Protein AF-A0A373PC89-F1 (afdb_monomer_lite)

pLDDT: mean 89.57, std 7.2, range [55.19, 96.38]

Structure (mmCIF, N/CA/C/O backbone):
data_AF-A0A373PC89-F1
#
_entry.id   AF-A0A373PC89-F1
#
loop_
_atom_site.group_PDB
_atom_site.id
_atom_site.type_symbol
_atom_site.label_atom_id
_atom_site.label_alt_id
_atom_site.label_comp_id
_atom_site.label_asym_id
_atom_site.label_entity_id
_atom_site.label_seq_id
_atom_site.pdbx_PDB_ins_code
_atom_site.Cartn_x
_atom_site.Cartn_y
_atom_site.Cartn_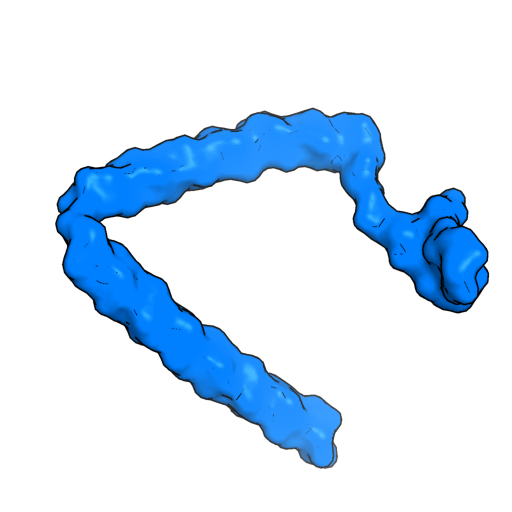z
_atom_site.occupancy
_atom_site.B_iso_or_equiv
_atom_site.auth_seq_id
_atom_site.auth_comp_id
_atom_site.auth_asym_id
_atom_site.auth_atom_id
_atom_site.pdbx_PDB_model_num
ATOM 1 N N . MET A 1 1 ? 21.200 -0.907 -16.991 1.00 67.50 1 MET A N 1
ATOM 2 C CA . MET A 1 1 ? 20.740 -1.012 -15.593 1.00 67.50 1 MET A CA 1
ATOM 3 C C . MET A 1 1 ? 21.316 0.191 -14.881 1.00 67.50 1 MET A C 1
ATOM 5 O O . MET A 1 1 ? 22.533 0.342 -14.904 1.00 67.50 1 MET A O 1
ATOM 9 N N . GLU A 1 2 ? 20.464 1.095 -14.405 1.00 80.56 2 GLU A N 1
ATOM 10 C CA . GLU A 1 2 ? 20.935 2.276 -13.682 1.00 80.56 2 GLU A CA 1
ATOM 11 C C . GLU A 1 2 ? 21.552 1.830 -12.354 1.00 80.56 2 GLU A C 1
ATOM 13 O O . GLU A 1 2 ? 21.040 0.938 -11.675 1.00 80.56 2 GLU A O 1
ATOM 18 N N . VAL A 1 3 ? 22.707 2.397 -12.031 1.00 84.19 3 VAL A N 1
ATOM 19 C CA . VAL A 1 3 ? 23.442 2.123 -10.795 1.00 84.19 3 VAL A CA 1
ATOM 20 C C . VAL A 1 3 ? 23.480 3.397 -9.976 1.00 84.19 3 VAL A C 1
ATOM 22 O O . VAL A 1 3 ? 23.484 4.491 -10.545 1.00 84.19 3 VAL A O 1
ATOM 25 N N . ASN A 1 4 ? 23.517 3.272 -8.652 1.00 82.06 4 ASN A N 1
ATOM 26 C CA . ASN A 1 4 ? 23.637 4.446 -7.801 1.00 82.06 4 ASN A CA 1
ATOM 27 C C . ASN A 1 4 ? 24.981 5.155 -8.094 1.00 82.06 4 ASN A C 1
ATOM 29 O O . ASN A 1 4 ? 26.038 4.520 -7.993 1.00 82.06 4 ASN A O 1
ATOM 33 N N . PRO A 1 5 ? 24.983 6.456 -8.442 1.00 84.50 5 PRO A N 1
ATOM 34 C CA . PRO A 1 5 ? 26.216 7.200 -8.690 1.00 84.50 5 PRO A CA 1
ATOM 35 C C . PRO A 1 5 ? 27.146 7.270 -7.465 1.00 84.50 5 PRO A C 1
ATOM 37 O O . PRO A 1 5 ? 28.359 7.365 -7.645 1.00 84.50 5 PRO A O 1
ATOM 40 N N . ALA A 1 6 ? 26.611 7.170 -6.242 1.00 88.25 6 ALA A N 1
ATOM 41 C CA . ALA A 1 6 ? 27.385 7.138 -4.998 1.00 88.25 6 ALA A CA 1
ATOM 42 C C . ALA A 1 6 ? 27.899 5.732 -4.630 1.00 88.25 6 ALA A C 1
ATOM 44 O O . ALA A 1 6 ? 28.929 5.605 -3.970 1.00 88.25 6 ALA A O 1
ATOM 45 N N . ASN A 1 7 ? 27.220 4.669 -5.077 1.00 88.56 7 ASN A N 1
ATOM 46 C CA . ASN A 1 7 ? 27.599 3.287 -4.789 1.00 88.56 7 ASN A CA 1
ATOM 47 C C . ASN A 1 7 ? 27.301 2.363 -5.978 1.00 88.56 7 ASN A C 1
ATOM 49 O O . ASN A 1 7 ? 26.191 1.868 -6.150 1.00 88.56 7 ASN A O 1
ATOM 53 N N . ARG A 1 8 ? 28.328 2.041 -6.771 1.00 83.50 8 ARG A N 1
ATOM 54 C CA . ARG A 1 8 ? 28.189 1.219 -7.990 1.00 83.50 8 ARG A CA 1
ATOM 55 C C . ARG A 1 8 ? 27.731 -0.228 -7.743 1.00 83.50 8 ARG A C 1
ATOM 57 O O . ARG A 1 8 ? 27.447 -0.932 -8.711 1.00 83.50 8 ARG A O 1
ATOM 64 N N . ARG A 1 9 ? 27.696 -0.696 -6.486 1.00 88.94 9 ARG A N 1
ATOM 65 C CA . ARG A 1 9 ? 27.126 -2.005 -6.116 1.00 88.94 9 ARG A CA 1
ATOM 66 C C . ARG A 1 9 ? 25.604 -1.972 -5.987 1.00 88.94 9 ARG A C 1
ATOM 68 O O . ARG A 1 9 ? 24.973 -3.015 -6.135 1.00 88.94 9 ARG A O 1
ATOM 75 N N . GLU A 1 10 ? 25.023 -0.804 -5.740 1.00 88.94 10 GLU A N 1
ATOM 76 C CA . GLU A 1 10 ? 23.578 -0.627 -5.659 1.00 88.94 10 GLU A CA 1
ATOM 77 C C . GLU A 1 10 ? 22.986 -0.446 -7.056 1.00 88.94 10 GLU A C 1
ATOM 79 O O . GLU A 1 10 ? 23.486 0.320 -7.888 1.00 88.94 10 GLU A O 1
ATOM 84 N N . LYS A 1 11 ? 21.898 -1.169 -7.310 1.00 90.62 11 LYS A N 1
ATOM 85 C CA . LYS A 1 11 ? 21.163 -1.118 -8.570 1.00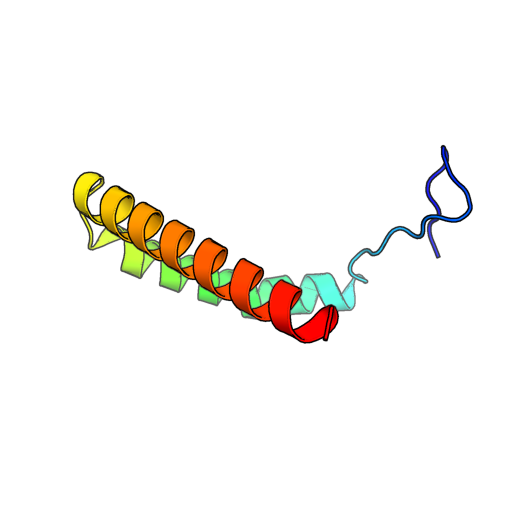 90.62 11 LYS A CA 1
ATOM 86 C C . LYS A 1 11 ? 19.856 -0.381 -8.343 1.00 90.62 11 LYS A C 1
ATOM 88 O O . LYS A 1 11 ? 19.135 -0.686 -7.398 1.00 90.62 11 LYS A O 1
ATOM 93 N N . ILE A 1 12 ? 19.545 0.552 -9.231 1.00 87.50 12 ILE A N 1
ATOM 94 C CA . ILE A 1 12 ? 18.277 1.271 -9.212 1.00 87.50 12 ILE A CA 1
ATOM 95 C C . ILE A 1 12 ? 17.259 0.427 -9.978 1.00 87.50 12 ILE A C 1
ATOM 97 O O . ILE A 1 12 ? 17.483 0.057 -11.135 1.00 87.50 12 ILE A O 1
ATOM 101 N N . ILE A 1 13 ? 16.152 0.099 -9.312 1.00 89.50 13 ILE A N 1
ATOM 102 C CA . ILE A 1 13 ? 15.016 -0.594 -9.918 1.00 89.50 13 ILE A CA 1
ATOM 103 C C . ILE A 1 13 ? 13.986 0.467 -10.289 1.00 89.50 13 ILE A C 1
ATOM 105 O O . ILE A 1 13 ? 13.489 1.188 -9.427 1.00 89.50 13 ILE A O 1
ATOM 109 N N . SER A 1 14 ? 13.676 0.567 -11.577 1.00 90.00 14 SER A N 1
ATOM 110 C CA . SER A 1 14 ? 12.669 1.478 -12.111 1.00 90.00 14 SER A CA 1
ATOM 111 C C . SER A 1 14 ? 11.716 0.724 -13.030 1.00 90.00 14 SER A C 1
ATOM 113 O O . SER A 1 14 ? 12.074 -0.288 -13.641 1.00 90.00 14 SER A O 1
ATOM 115 N N . LEU A 1 15 ? 10.474 1.202 -13.113 1.00 91.06 15 LEU A N 1
ATOM 116 C CA . LEU A 1 15 ? 9.509 0.647 -14.053 1.00 91.06 15 LEU A CA 1
ATOM 117 C C . LEU A 1 15 ? 9.922 1.002 -15.482 1.00 91.06 15 LEU A C 1
ATOM 119 O O . LEU A 1 15 ? 10.213 2.161 -15.796 1.00 91.06 15 LEU A O 1
ATOM 123 N N . THR A 1 16 ? 9.881 0.005 -16.363 1.00 93.00 16 THR A N 1
ATOM 124 C CA . THR A 1 16 ? 9.947 0.225 -17.810 1.00 93.00 16 THR A CA 1
ATOM 125 C C . THR A 1 16 ? 8.729 1.024 -18.268 1.00 93.00 16 THR A C 1
ATOM 127 O O . THR A 1 16 ? 7.733 1.120 -17.553 1.00 93.00 16 THR A O 1
ATOM 130 N N . GLU A 1 17 ? 8.755 1.568 -19.482 1.00 94.06 17 GLU A N 1
ATOM 131 C CA . GLU A 1 17 ? 7.602 2.322 -19.989 1.00 94.06 17 GLU A CA 1
ATOM 132 C C . GLU A 1 17 ? 6.327 1.463 -20.059 1.00 94.06 17 GLU A C 1
ATOM 134 O O . GLU A 1 17 ? 5.250 1.904 -19.664 1.00 94.06 17 GLU A O 1
ATOM 139 N N . THR A 1 18 ? 6.463 0.188 -20.436 1.00 95.00 18 THR A N 1
ATOM 140 C CA . THR A 1 18 ? 5.371 -0.793 -20.369 1.00 95.00 18 THR A CA 1
ATOM 141 C C . THR A 1 18 ? 4.923 -1.076 -18.934 1.00 95.00 18 THR A C 1
ATOM 143 O O . THR A 1 18 ? 3.728 -1.189 -18.683 1.00 95.00 18 THR A O 1
ATOM 146 N N . GLY A 1 19 ? 5.850 -1.130 -17.972 1.00 92.88 19 GLY A N 1
ATOM 147 C CA . GLY A 1 19 ? 5.534 -1.288 -16.551 1.00 92.88 19 GLY A CA 1
ATOM 148 C C . GLY A 1 19 ? 4.786 -0.086 -15.970 1.00 92.88 19 GLY A C 1
ATOM 149 O O . GLY A 1 19 ? 3.843 -0.263 -15.204 1.00 92.88 19 GLY A O 1
ATOM 150 N N . LYS A 1 20 ? 5.141 1.139 -16.377 1.00 93.50 20 LYS A N 1
ATOM 151 C CA . LYS A 1 20 ? 4.392 2.351 -16.010 1.00 93.50 20 LYS A CA 1
ATOM 152 C C . LYS A 1 20 ? 2.989 2.339 -16.601 1.00 93.50 20 LYS A C 1
ATOM 154 O O . LYS A 1 20 ? 2.049 2.741 -15.924 1.00 93.50 20 LYS A O 1
ATOM 159 N N . GLN A 1 21 ? 2.845 1.891 -17.848 1.00 93.94 21 GLN A N 1
ATOM 160 C CA . GLN A 1 21 ? 1.536 1.770 -18.481 1.00 93.94 21 GLN A CA 1
ATOM 161 C C . GLN A 1 21 ? 0.657 0.754 -17.749 1.00 93.94 21 GLN A C 1
ATOM 163 O O . GLN A 1 21 ? -0.468 1.083 -17.393 1.00 93.94 21 GLN A O 1
ATOM 168 N N . TYR A 1 22 ? 1.202 -0.419 -17.427 1.00 91.62 22 TYR A N 1
ATOM 169 C CA . TYR A 1 22 ? 0.506 -1.426 -16.629 1.00 91.62 22 TYR A CA 1
ATOM 170 C C . TYR A 1 22 ? 0.087 -0.891 -15.252 1.00 91.62 22 TYR A C 1
ATOM 172 O O . TYR A 1 22 ? -1.057 -1.062 -14.840 1.00 91.62 22 TYR A O 1
ATOM 180 N N . AL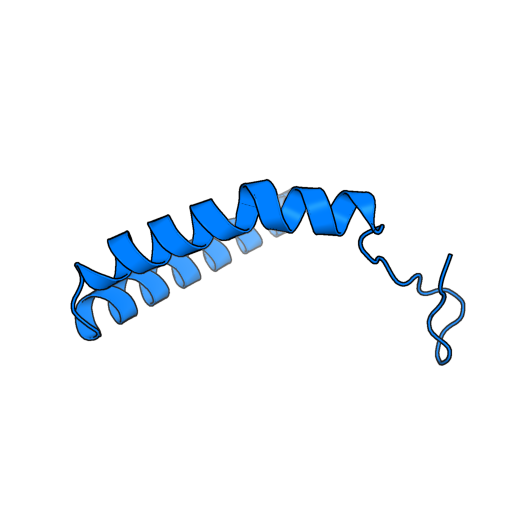A A 1 23 ? 0.983 -0.184 -14.555 1.00 90.56 23 ALA A N 1
ATOM 181 C CA . ALA A 1 23 ? 0.655 0.441 -13.279 1.00 90.56 23 ALA A CA 1
ATOM 182 C C . ALA A 1 23 ? -0.464 1.488 -13.424 1.00 90.56 23 ALA A C 1
ATOM 184 O O . ALA A 1 23 ? -1.379 1.522 -12.609 1.00 90.56 23 ALA A O 1
ATOM 185 N N . ARG A 1 24 ? -0.448 2.306 -14.484 1.00 91.25 24 ARG A N 1
ATOM 186 C CA . ARG A 1 24 ? -1.526 3.270 -14.756 1.00 91.25 24 ARG A CA 1
ATOM 187 C C . ARG A 1 24 ? -2.865 2.599 -15.045 1.00 91.25 24 ARG A C 1
ATOM 189 O O . ARG A 1 24 ? -3.885 3.112 -14.614 1.00 91.25 24 ARG A O 1
ATOM 196 N N . GLU A 1 25 ? -2.876 1.490 -15.771 1.00 93.25 25 GLU A N 1
ATOM 197 C CA . GLU A 1 25 ? -4.121 0.807 -16.136 1.00 93.25 25 GLU A CA 1
ATOM 198 C C . GLU A 1 25 ? -4.711 -0.003 -14.984 1.00 93.25 25 GLU A C 1
ATOM 200 O O . GLU A 1 25 ? -5.929 -0.068 -14.860 1.00 93.25 25 GLU A O 1
ATOM 205 N N . LEU A 1 26 ? -3.872 -0.609 -14.139 1.00 90.44 26 LEU A N 1
ATOM 206 C CA . LEU A 1 26 ? -4.338 -1.504 -13.081 1.00 90.44 26 LEU A CA 1
ATOM 207 C C . LEU A 1 26 ? -4.333 -0.861 -11.695 1.00 90.44 26 LEU A C 1
ATOM 209 O O . LEU A 1 26 ? -5.303 -0.992 -10.956 1.00 90.44 26 LEU A O 1
ATOM 213 N N . ILE A 1 27 ? -3.245 -0.189 -11.320 1.00 89.12 27 ILE A N 1
ATOM 214 C CA . ILE A 1 27 ? -3.083 0.337 -9.959 1.00 89.12 27 ILE A CA 1
ATOM 215 C C . ILE A 1 27 ? -3.912 1.601 -9.774 1.00 89.12 27 ILE A C 1
ATOM 217 O O . ILE A 1 27 ? -4.519 1.767 -8.723 1.00 89.12 27 ILE A O 1
ATOM 221 N N . LEU A 1 28 ? -3.992 2.471 -10.786 1.00 87.50 28 LEU A N 1
ATOM 222 C CA . LEU A 1 28 ? -4.737 3.725 -10.651 1.00 87.50 28 LEU A CA 1
ATOM 223 C C . LEU A 1 28 ? -6.241 3.505 -10.389 1.00 87.50 28 LEU A C 1
ATOM 225 O O . LEU A 1 28 ? -6.749 4.141 -9.468 1.00 87.50 28 LEU A O 1
ATOM 229 N N . PRO A 1 29 ? -6.958 2.601 -11.093 1.00 92.75 29 PRO A N 1
ATOM 230 C CA . PRO A 1 29 ? -8.356 2.322 -10.756 1.00 92.75 29 PRO A CA 1
ATOM 231 C C . PRO A 1 29 ? -8.537 1.690 -9.372 1.00 92.75 29 PRO A C 1
ATOM 233 O O . PRO A 1 29 ? -9.517 1.978 -8.686 1.00 92.75 29 PRO A O 1
ATOM 236 N N . LEU A 1 30 ? -7.597 0.839 -8.943 1.00 92.56 30 LEU A N 1
ATOM 237 C CA . LEU A 1 30 ? -7.630 0.252 -7.601 1.00 92.56 30 LEU A CA 1
ATOM 238 C C . LEU A 1 30 ? -7.448 1.323 -6.527 1.00 92.56 30 LEU A C 1
ATOM 240 O O . LEU A 1 30 ? -8.196 1.332 -5.558 1.00 92.56 30 LEU A O 1
ATOM 244 N N . PHE A 1 31 ? -6.522 2.257 -6.741 1.00 89.50 31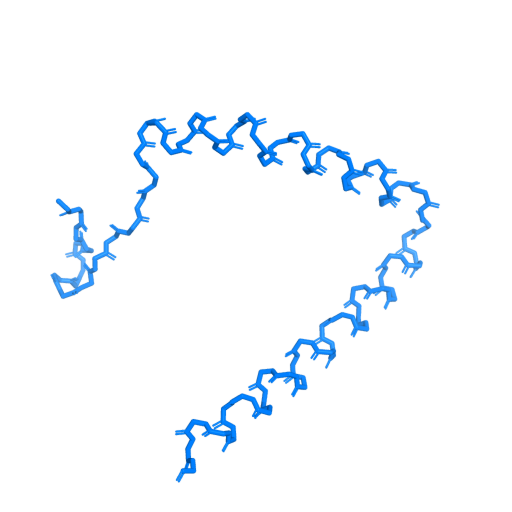 PHE A N 1
ATOM 245 C CA . PHE A 1 31 ? -6.290 3.373 -5.833 1.00 89.50 31 PHE A CA 1
ATOM 246 C C . PHE A 1 31 ? -7.519 4.285 -5.724 1.00 89.50 31 PHE A C 1
ATOM 248 O O . PHE A 1 31 ? -7.919 4.648 -4.627 1.00 89.50 31 PHE A O 1
ATOM 255 N N . GLN A 1 32 ? -8.182 4.585 -6.844 1.00 91.19 32 GLN A N 1
ATOM 256 C CA . GLN A 1 32 ? -9.445 5.335 -6.832 1.00 91.19 32 GLN A CA 1
ATOM 257 C C . GLN A 1 32 ? -10.543 4.598 -6.058 1.00 91.19 32 GLN A C 1
ATOM 259 O O . GLN A 1 32 ? -11.243 5.200 -5.251 1.00 91.19 32 GLN A O 1
ATOM 264 N N . SER A 1 33 ? -10.664 3.284 -6.262 1.00 92.62 33 SER A N 1
ATOM 265 C CA . SER A 1 33 ? -11.632 2.463 -5.524 1.00 92.62 33 SER A CA 1
ATOM 266 C C . SER A 1 33 ? -11.333 2.450 -4.019 1.00 92.62 33 SER A C 1
ATOM 268 O O . SER A 1 33 ? -12.248 2.443 -3.198 1.00 92.62 33 SER A O 1
ATOM 270 N N . GLU A 1 34 ? -10.052 2.449 -3.649 1.00 89.25 34 GLU A N 1
ATOM 271 C CA . GLU A 1 34 ? -9.598 2.520 -2.261 1.00 89.25 34 GLU A CA 1
ATOM 272 C C . GLU A 1 34 ? -9.888 3.892 -1.640 1.00 89.25 34 GLU A C 1
ATOM 274 O O . GLU A 1 34 ? -10.399 3.944 -0.524 1.00 89.25 34 GLU A O 1
ATOM 279 N N . GLU A 1 35 ? -9.666 4.992 -2.368 1.00 89.06 35 GLU A N 1
ATOM 280 C CA . GLU A 1 35 ? -10.048 6.342 -1.931 1.00 89.06 35 GLU A CA 1
ATOM 281 C C . GLU A 1 35 ? -11.566 6.475 -1.736 1.00 89.06 35 GLU A C 1
ATOM 283 O O . GLU A 1 35 ? -12.016 7.040 -0.739 1.00 89.06 35 GLU A O 1
ATOM 288 N N . GLU A 1 36 ? -12.375 5.921 -2.642 1.00 92.94 36 GLU A N 1
ATOM 289 C CA . GLU A 1 36 ? -13.837 5.907 -2.513 1.00 92.94 36 GLU A CA 1
ATOM 290 C C . GLU A 1 36 ? -14.304 5.092 -1.301 1.00 92.94 36 GLU A C 1
ATOM 292 O O . GLU A 1 36 ? -15.231 5.496 -0.594 1.00 92.94 36 GLU A O 1
ATOM 297 N N . ALA A 1 37 ? -13.665 3.950 -1.032 1.00 91.19 37 ALA A N 1
ATOM 298 C CA . ALA A 1 37 ? -13.931 3.164 0.166 1.00 91.19 37 ALA A CA 1
ATOM 299 C C . ALA A 1 37 ? -13.500 3.920 1.432 1.00 91.19 37 ALA A C 1
A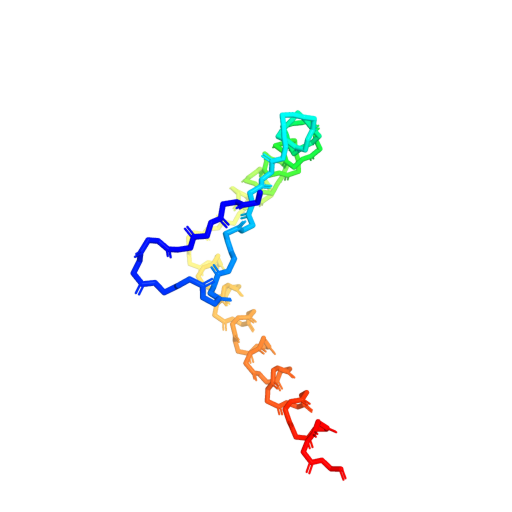TOM 301 O O . ALA A 1 37 ? -14.252 3.967 2.405 1.00 91.19 37 ALA A O 1
ATOM 302 N N . ALA A 1 38 ? -12.329 4.558 1.406 1.00 88.12 38 ALA A N 1
ATOM 303 C CA . ALA A 1 38 ? -11.796 5.355 2.502 1.00 88.12 38 ALA A CA 1
ATOM 304 C C . ALA A 1 38 ? -12.688 6.559 2.835 1.00 88.12 38 ALA A C 1
ATOM 306 O O . ALA A 1 38 ? -12.888 6.864 4.009 1.00 88.12 38 ALA A O 1
ATOM 307 N N . ALA A 1 39 ? -13.289 7.194 1.826 1.00 91.31 39 ALA A N 1
ATOM 308 C CA . ALA A 1 39 ? -14.203 8.323 1.993 1.00 91.31 39 ALA A CA 1
ATOM 309 C C . ALA A 1 39 ? -15.502 7.974 2.746 1.00 91.31 39 ALA A C 1
ATOM 311 O O . ALA A 1 39 ? -16.212 8.878 3.188 1.00 91.31 39 ALA A O 1
ATOM 312 N N . GLN A 1 40 ? -15.830 6.686 2.907 1.00 93.00 40 GLN A N 1
ATOM 313 C CA . GLN A 1 40 ? -16.978 6.251 3.711 1.00 93.00 40 GLN A CA 1
ATOM 314 C C . GLN A 1 40 ? -16.706 6.305 5.219 1.00 93.00 40 GLN A C 1
ATOM 316 O O . GLN A 1 40 ? -17.648 6.238 6.007 1.00 93.00 40 GLN A O 1
ATOM 321 N N . PHE A 1 41 ? -15.441 6.430 5.621 1.00 91.62 41 PHE A N 1
ATOM 322 C CA . PHE A 1 41 ? -15.031 6.504 7.016 1.00 91.62 41 PHE A CA 1
ATOM 323 C C . PHE A 1 41 ? -14.816 7.951 7.444 1.00 91.62 41 PHE A C 1
ATOM 325 O O . PHE A 1 41 ? -14.424 8.817 6.661 1.00 91.62 41 PHE A O 1
ATOM 332 N N . THR A 1 42 ? -15.023 8.215 8.729 1.00 93.94 42 THR A N 1
ATOM 333 C CA . THR A 1 42 ? -14.552 9.461 9.333 1.00 93.94 42 THR A CA 1
ATOM 334 C C . THR A 1 42 ? -13.030 9.437 9.500 1.00 93.94 42 THR A C 1
ATOM 336 O O . THR A 1 42 ? -12.403 8.380 9.582 1.00 93.94 42 THR A O 1
ATOM 339 N N . GLU A 1 43 ? -12.415 10.614 9.617 1.00 90.38 43 GLU A N 1
ATOM 340 C CA . GLU A 1 43 ? -10.968 10.746 9.848 1.00 90.38 43 GLU A CA 1
ATOM 341 C C . GLU A 1 43 ? -10.503 9.987 11.106 1.00 90.38 43 GLU A C 1
ATOM 343 O O . GLU A 1 43 ? -9.436 9.370 11.121 1.00 90.38 43 GLU A O 1
ATOM 348 N N . GLN A 1 44 ? -11.333 9.975 12.154 1.00 92.75 44 GLN A N 1
ATOM 349 C CA . GLN A 1 44 ? -11.055 9.253 13.397 1.00 92.75 44 GLN A CA 1
ATOM 350 C C . GLN A 1 44 ? -11.067 7.735 13.192 1.00 92.75 44 GLN A C 1
ATOM 352 O O . GLN A 1 44 ? -10.164 7.047 13.662 1.00 92.75 44 GLN A O 1
ATOM 357 N N . GLU A 1 45 ? -12.054 7.212 12.464 1.00 92.31 45 GLU A N 1
ATOM 358 C CA . GLU A 1 45 ? -12.137 5.782 12.152 1.00 92.31 45 GLU A CA 1
ATOM 359 C C . GLU A 1 45 ? -10.976 5.340 11.261 1.00 92.31 45 GLU A C 1
ATOM 361 O O . GLU A 1 45 ? -10.361 4.311 11.529 1.00 92.31 45 GLU A O 1
ATOM 366 N N . MET A 1 46 ? -10.612 6.146 10.260 1.00 92.69 46 MET A N 1
ATOM 367 C CA . MET A 1 46 ? -9.466 5.861 9.396 1.00 92.69 46 MET A CA 1
ATOM 368 C C . MET A 1 46 ? -8.150 5.839 10.184 1.00 92.69 46 MET A C 1
ATOM 370 O O . MET A 1 46 ? -7.331 4.940 10.007 1.00 92.69 46 MET A O 1
ATOM 374 N N . THR A 1 47 ? -7.971 6.780 11.114 1.00 92.75 47 THR A N 1
ATOM 375 C CA . THR A 1 47 ? -6.796 6.820 12.001 1.00 92.75 47 THR A CA 1
ATOM 376 C C . THR A 1 47 ? -6.686 5.545 12.841 1.00 92.75 47 THR A C 1
ATOM 378 O O . THR A 1 47 ? -5.602 4.982 12.996 1.00 92.75 47 THR A O 1
ATOM 381 N N . GLU A 1 48 ? -7.809 5.052 13.364 1.00 94.94 48 GLU A N 1
ATOM 382 C CA . GLU A 1 48 ? -7.844 3.811 14.139 1.00 94.94 48 GLU A CA 1
ATOM 383 C C . GLU A 1 48 ? -7.564 2.571 13.282 1.00 94.94 48 GLU A C 1
ATOM 385 O O . GLU A 1 48 ? -6.829 1.679 13.718 1.00 94.94 48 GLU A O 1
ATOM 390 N N . VAL A 1 49 ? -8.085 2.529 12.051 1.00 93.00 49 VAL A N 1
ATOM 391 C CA . VAL A 1 49 ? -7.795 1.460 11.083 1.00 93.00 49 VAL A CA 1
ATOM 392 C C . VAL A 1 49 ? -6.301 1.403 10.774 1.00 93.00 49 VAL A C 1
ATOM 394 O O . VAL A 1 49 ? -5.702 0.334 10.913 1.00 93.00 49 VAL A O 1
ATOM 397 N N . ILE A 1 50 ? -5.690 2.544 10.442 1.00 93.62 50 ILE A N 1
ATOM 398 C CA . ILE A 1 50 ? -4.252 2.644 10.157 1.00 93.62 50 ILE A CA 1
ATOM 399 C C . ILE A 1 50 ? -3.445 2.156 11.363 1.00 93.62 50 ILE A C 1
ATOM 401 O O . ILE A 1 50 ? -2.603 1.272 11.223 1.00 93.62 50 ILE A O 1
ATOM 405 N N . ARG A 1 51 ? -3.770 2.632 12.572 1.00 96.31 51 ARG A N 1
ATOM 406 C CA . ARG A 1 51 ? -3.083 2.227 13.809 1.00 96.31 51 ARG A CA 1
ATOM 407 C C . ARG A 1 51 ? -3.120 0.713 14.039 1.00 96.31 51 ARG A C 1
ATOM 409 O O . ARG A 1 51 ? -2.138 0.120 14.489 1.00 96.31 51 ARG A O 1
ATOM 416 N N . MET A 1 52 ? -4.263 0.073 13.787 1.00 96.38 52 MET A N 1
ATOM 417 C CA . MET A 1 52 ? -4.393 -1.380 13.943 1.00 96.38 52 MET A CA 1
ATOM 418 C C . MET A 1 52 ? -3.639 -2.146 12.854 1.00 96.38 52 MET A C 1
ATOM 420 O O . MET A 1 52 ? -3.026 -3.173 13.156 1.00 96.38 52 MET A O 1
ATOM 424 N N . GLN A 1 53 ? -3.658 -1.654 11.614 1.00 93.81 53 GLN A N 1
ATOM 425 C CA . GLN A 1 53 ? -2.918 -2.250 10.502 1.00 93.81 53 GLN A CA 1
ATOM 426 C C . GLN A 1 53 ? -1.405 -2.164 10.711 1.00 93.81 53 GLN A C 1
ATOM 428 O O . GLN A 1 53 ? -0.727 -3.172 10.527 1.00 93.81 53 GLN A O 1
ATOM 433 N N . GLU A 1 54 ? -0.884 -1.023 11.167 1.00 95.62 54 GLU A N 1
ATOM 434 C CA . GLU A 1 54 ? 0.532 -0.854 11.519 1.00 95.62 54 GLU A CA 1
ATOM 435 C C . GLU A 1 54 ? 0.949 -1.848 12.604 1.00 95.62 54 GLU A C 1
ATOM 437 O O . GLU A 1 54 ? 1.890 -2.619 12.426 1.00 95.62 54 GLU A O 1
ATOM 442 N N . LYS A 1 55 ? 0.173 -1.932 13.692 1.00 95.94 55 LYS A N 1
ATOM 443 C CA . LYS A 1 55 ? 0.441 -2.887 14.774 1.00 95.94 55 LYS A CA 1
ATOM 444 C C . LYS A 1 55 ? 0.445 -4.340 14.285 1.00 95.94 55 LYS A C 1
ATOM 446 O O . LYS A 1 55 ? 1.224 -5.156 14.781 1.00 95.94 55 LYS A O 1
ATOM 451 N N . PHE A 1 56 ? -0.444 -4.685 13.354 1.00 95.25 56 PHE A N 1
ATOM 452 C CA . PHE A 1 56 ? -0.475 -6.013 12.747 1.00 95.25 56 PHE A CA 1
ATOM 453 C C . PHE A 1 56 ? 0.749 -6.258 11.856 1.00 95.25 56 PHE A C 1
ATOM 455 O O . PHE A 1 56 ? 1.365 -7.318 11.964 1.00 95.25 56 PHE A O 1
ATOM 462 N N . ALA A 1 57 ? 1.119 -5.286 11.021 1.00 94.94 57 ALA A N 1
ATOM 463 C CA . ALA A 1 57 ? 2.285 -5.364 10.148 1.00 94.94 57 ALA A CA 1
ATOM 464 C C . ALA A 1 57 ? 3.579 -5.543 10.954 1.00 94.94 57 ALA A C 1
ATOM 466 O O . ALA A 1 57 ? 4.362 -6.435 10.638 1.00 94.94 57 ALA A O 1
ATOM 467 N N . ASP A 1 58 ? 3.752 -4.791 12.043 1.00 95.19 58 ASP A N 1
ATOM 468 C CA . ASP A 1 58 ? 4.905 -4.912 12.941 1.00 95.19 58 ASP A CA 1
ATOM 469 C C . ASP A 1 58 ? 4.983 -6.297 13.592 1.00 95.19 58 ASP A C 1
ATOM 471 O O . ASP A 1 58 ? 6.044 -6.924 13.644 1.00 95.19 58 ASP A O 1
ATOM 475 N N . ALA A 1 59 ? 3.848 -6.808 14.079 1.00 95.06 59 ALA A N 1
ATOM 476 C CA . ALA A 1 59 ? 3.789 -8.134 14.685 1.00 95.06 59 ALA A CA 1
ATOM 477 C C . ALA A 1 59 ? 4.114 -9.240 13.667 1.00 95.06 59 ALA A C 1
ATOM 479 O O . ALA A 1 59 ? 4.812 -10.202 13.996 1.00 95.06 59 ALA A O 1
ATOM 480 N N . LEU A 1 60 ? 3.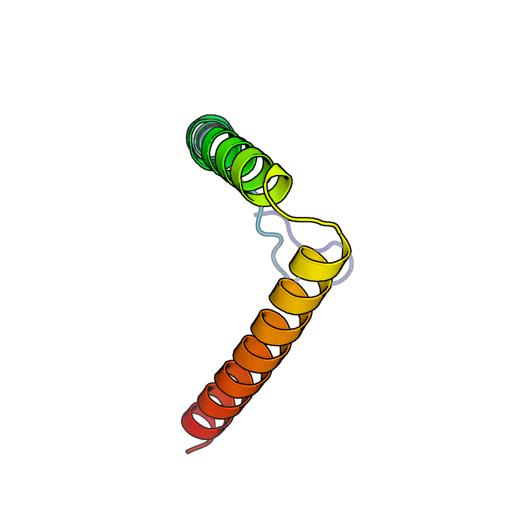627 -9.095 12.431 1.00 93.50 60 LEU A N 1
ATOM 481 C CA . LEU A 1 60 ? 3.902 -10.029 11.346 1.00 93.50 60 LEU A CA 1
ATOM 482 C C . LEU A 1 60 ? 5.378 -9.988 10.937 1.00 93.50 60 LEU A C 1
ATOM 484 O O . LEU A 1 60 ? 5.997 -11.046 10.846 1.00 93.50 60 LEU A O 1
ATOM 488 N N . ALA A 1 61 ? 5.943 -8.794 10.747 1.00 93.81 61 ALA A N 1
ATOM 489 C CA . ALA A 1 61 ? 7.349 -8.606 10.403 1.00 93.81 61 ALA A CA 1
ATOM 490 C C . ALA A 1 61 ? 8.259 -9.250 11.453 1.00 93.81 61 ALA A C 1
ATOM 492 O O . ALA A 1 61 ? 9.106 -10.074 11.112 1.00 93.81 61 ALA A O 1
ATOM 493 N N . LYS A 1 62 ? 7.996 -8.991 12.740 1.00 93.81 62 LYS A N 1
ATOM 494 C CA . LYS A 1 62 ? 8.738 -9.609 13.843 1.00 93.81 62 LYS A CA 1
ATOM 495 C C . LYS A 1 62 ? 8.660 -11.138 13.816 1.00 93.81 62 LYS A C 1
ATOM 497 O O . LYS A 1 62 ? 9.673 -11.811 13.971 1.00 93.81 62 LYS A O 1
ATOM 502 N N . SER A 1 63 ? 7.473 -11.699 13.575 1.00 92.38 63 SER A N 1
ATOM 503 C CA . SER A 1 63 ? 7.314 -13.154 13.460 1.00 92.38 63 SER A CA 1
ATOM 504 C C . SER A 1 63 ? 8.058 -13.745 12.258 1.00 92.38 63 SER A C 1
ATOM 506 O O . SER A 1 63 ? 8.446 -14.912 12.310 1.00 92.38 63 SER A O 1
ATOM 508 N N . MET A 1 64 ? 8.211 -12.994 11.166 1.00 91.50 64 MET A N 1
ATOM 509 C CA . MET A 1 64 ? 8.956 -13.440 9.988 1.00 91.50 64 MET A CA 1
ATOM 510 C C . MET A 1 64 ? 10.466 -13.396 10.233 1.00 91.50 64 MET A C 1
ATOM 512 O O . MET A 1 64 ? 11.144 -14.372 9.928 1.00 91.50 64 MET A O 1
ATOM 516 N N . GLU A 1 65 ? 10.975 -12.332 10.855 1.00 88.38 65 GLU A N 1
ATOM 517 C CA . GLU A 1 65 ? 12.388 -12.221 11.243 1.00 88.38 65 GLU A CA 1
ATOM 518 C C . GLU A 1 65 ? 12.804 -13.321 12.227 1.00 88.38 65 GLU A C 1
ATOM 520 O O . GLU A 1 65 ? 13.888 -13.889 12.110 1.00 88.38 65 GLU A O 1
ATOM 525 N N . GLU A 1 66 ? 11.940 -13.666 13.184 1.00 84.62 66 GLU A N 1
ATOM 526 C CA . GLU A 1 66 ? 12.192 -14.768 14.120 1.00 84.62 66 GLU A CA 1
ATOM 527 C C . GLU A 1 66 ? 12.308 -16.124 13.401 1.00 84.62 66 GLU A C 1
ATOM 529 O O . GLU A 1 66 ? 13.102 -16.957 13.824 1.00 84.62 66 GLU A O 1
ATOM 534 N N . LYS A 1 67 ? 11.586 -16.325 12.289 1.00 76.56 67 LYS A N 1
ATOM 535 C CA . LYS A 1 67 ? 11.656 -17.551 11.472 1.00 76.56 67 LYS A CA 1
ATOM 536 C C . LYS A 1 67 ? 12.846 -17.599 10.517 1.00 76.56 67 LYS A C 1
ATOM 538 O O . LYS A 1 67 ? 13.262 -18.687 10.145 1.00 76.56 67 LYS A O 1
ATOM 543 N N . GLU A 1 68 ? 13.352 -16.456 10.059 1.00 72.12 68 GLU A N 1
ATOM 544 C CA . GLU A 1 68 ? 14.542 -16.410 9.193 1.00 72.12 68 GLU A CA 1
ATOM 545 C C . GLU A 1 68 ? 15.848 -16.626 9.972 1.00 72.12 68 GLU A C 1
ATOM 547 O O . GLU A 1 68 ? 16.851 -17.032 9.387 1.00 72.12 68 GLU A O 1
ATOM 552 N N . ASN A 1 69 ? 15.839 -16.356 11.281 1.00 66.44 69 ASN A N 1
ATOM 553 C CA . ASN A 1 69 ? 16.992 -16.511 12.169 1.00 66.44 69 ASN A CA 1
ATOM 554 C C . ASN A 1 69 ? 17.052 -17.878 12.889 1.00 66.44 69 ASN A C 1
ATOM 556 O O . ASN A 1 69 ? 17.924 -18.065 13.743 1.00 66.44 69 ASN A O 1
ATOM 560 N N . GLU A 1 70 ? 16.144 -18.803 12.566 1.00 55.19 70 GLU A N 1
ATOM 561 C CA . GLU A 1 70 ? 16.070 -20.184 13.080 1.00 55.19 70 GLU A CA 1
ATOM 562 C C . GLU A 1 70 ? 16.647 -21.188 12.065 1.00 55.19 70 GLU A C 1
ATOM 564 O O . GLU A 1 70 ? 17.430 -22.071 12.493 1.00 55.19 70 GLU A O 1
#

Foldseek 3Di:
DDADPVDNVHDDDDADPVRVVVCVVPVVVVVVVVVVVVVVDDPVVVVVVVVVVVVVVVVVVVVVVVVVVD

Secondary structure (DSSP, 8-state):
--B-SS-TT-B-----HHHHHHHHHHHHHHHHHHHHHHTTS-HHHHHHHHHHHHHHHHHHHHHHHHHHT-

Sequence (70 aa):
MEVNPANRREKIISLTETGKQYARELILPLFQSEEEAAAQFTEQEMTEVIRMQEKFADALAKSMEEKENE

Radius of gyration: 18.54 Å; chains: 1; bounding box: 45×31×35 Å